Protein AF-A0A9D6SPQ6-F1 (afdb_monomer_lite)

Sequence (116 aa):
MIYLDHNATTPVLPEVLEAMMPYFTTRWGNPSSAYKFGAKVTAIPQAYLDTILPLIGEARDFLEHGETLAPIAFIGNFATQQTTPVLIDSRDEAAMDRSARAVKHAAESLAADFIF

pLDDT: mean 87.32, std 7.38, range [63.25, 96.12]

Secondary structure (DSSP, 8-state):
-----TTT--PPPHHHHHHHHHHHHT----TT-SSTTGGGS----HHHHHHHHHHHHHHHHHHHTT--PPPEEEEEETTTTEEEEEE---SSHHHHHHHHHHHHHHHHHHT-SEE-

Radius of gyration: 21.72 Å; chains: 1; bounding box: 42×28×61 Å

Structure (mmCIF, N/CA/C/O backbone):
data_AF-A0A9D6SPQ6-F1
#
_entry.id   AF-A0A9D6SPQ6-F1
#
loop_
_atom_site.group_PDB
_atom_site.id
_atom_site.type_symbol
_atom_site.label_atom_id
_atom_site.label_alt_id
_atom_site.label_comp_id
_atom_site.label_asym_id
_atom_site.label_entity_id
_atom_site.label_seq_id
_atom_site.pdbx_PDB_ins_code
_atom_site.Cartn_x
_atom_site.Cartn_y
_atom_site.Cartn_z
_atom_site.occupancy
_atom_site.B_iso_or_equiv
_atom_site.auth_seq_id
_atom_site.auth_comp_id
_atom_site.auth_asym_id
_atom_site.auth_atom_id
_atom_site.pdbx_PDB_model_num
ATOM 1 N N . MET A 1 1 ? -16.241 13.737 -11.006 1.00 75.44 1 MET A N 1
ATOM 2 C CA . MET A 1 1 ? -14.768 13.856 -11.067 1.00 75.44 1 MET A CA 1
ATOM 3 C C . MET A 1 1 ? -14.230 12.469 -11.366 1.00 75.44 1 MET A C 1
ATOM 5 O O . MET A 1 1 ? -14.713 11.536 -10.742 1.00 75.44 1 MET A O 1
ATOM 9 N N . ILE A 1 2 ? -13.335 12.316 -12.341 1.00 83.38 2 ILE A N 1
ATOM 10 C CA . ILE A 1 2 ? -12.705 11.028 -12.667 1.00 83.38 2 ILE A CA 1
ATOM 11 C C . ILE A 1 2 ? -11.256 11.129 -12.185 1.00 83.38 2 ILE A C 1
ATOM 13 O O . ILE A 1 2 ? -10.564 12.069 -12.571 1.00 83.38 2 ILE A O 1
ATOM 17 N N . TYR A 1 3 ? -10.838 10.228 -11.296 1.00 85.12 3 TYR A N 1
ATOM 18 C CA . TYR A 1 3 ? -9.481 10.179 -10.747 1.00 85.12 3 TYR A CA 1
ATOM 19 C C . TYR A 1 3 ? -8.685 9.115 -11.499 1.00 85.12 3 TYR A C 1
ATOM 21 O O . TYR A 1 3 ? -9.135 7.978 -11.585 1.00 85.12 3 TYR A O 1
ATOM 29 N N . LEU A 1 4 ? -7.546 9.497 -12.079 1.00 89.50 4 LEU A N 1
ATOM 30 C CA . LEU A 1 4 ? -6.722 8.616 -12.917 1.00 89.50 4 LEU A CA 1
ATOM 31 C C . LEU A 1 4 ? -5.284 8.466 -12.393 1.00 89.50 4 LEU A C 1
ATOM 33 O O . LEU A 1 4 ? -4.472 7.816 -13.039 1.00 89.50 4 LEU A O 1
ATOM 37 N N . ASP A 1 5 ? -4.964 9.046 -11.234 1.00 88.06 5 ASP A N 1
ATOM 38 C CA . ASP A 1 5 ? -3.600 9.091 -10.689 1.00 88.06 5 ASP A CA 1
ATOM 39 C C . ASP A 1 5 ? -3.419 8.145 -9.492 1.00 88.06 5 ASP A C 1
ATOM 41 O O . ASP A 1 5 ? -2.987 8.533 -8.410 1.00 88.06 5 ASP A O 1
ATOM 45 N N . HIS A 1 6 ? -3.769 6.870 -9.681 1.00 85.69 6 HIS A N 1
ATOM 46 C CA . HIS A 1 6 ? -3.632 5.842 -8.640 1.00 85.69 6 HIS A CA 1
ATOM 47 C C . HIS A 1 6 ? -2.176 5.547 -8.246 1.00 85.69 6 HIS A C 1
ATOM 49 O O . HIS A 1 6 ? -1.943 4.892 -7.232 1.00 85.69 6 HIS A O 1
ATOM 55 N N . ASN A 1 7 ? -1.211 6.027 -9.035 1.00 78.38 7 ASN A N 1
ATOM 56 C CA . ASN A 1 7 ? 0.210 5.891 -8.741 1.00 78.38 7 ASN A CA 1
ATOM 57 C C . ASN A 1 7 ? 0.661 6.859 -7.634 1.00 78.38 7 ASN A C 1
ATOM 59 O O . ASN A 1 7 ? 1.506 6.507 -6.817 1.00 78.38 7 ASN A O 1
ATOM 63 N N . ALA A 1 8 ? 0.087 8.067 -7.573 1.00 82.88 8 ALA A N 1
ATOM 64 C CA . ALA A 1 8 ? 0.410 9.026 -6.519 1.00 82.88 8 ALA A CA 1
ATOM 65 C C . ALA A 1 8 ? -0.236 8.655 -5.176 1.00 82.88 8 ALA A C 1
ATOM 67 O O . ALA A 1 8 ? 0.405 8.731 -4.128 1.00 82.88 8 ALA A O 1
ATOM 68 N N . THR A 1 9 ? -1.518 8.284 -5.188 1.00 83.81 9 THR A N 1
ATOM 69 C CA . THR A 1 9 ? -2.236 7.780 -4.011 1.00 83.81 9 THR A CA 1
ATOM 70 C C . THR A 1 9 ? -3.520 7.067 -4.428 1.00 83.81 9 THR A C 1
ATOM 72 O O . THR A 1 9 ? -3.980 7.182 -5.560 1.00 83.81 9 THR A O 1
ATOM 75 N N . THR A 1 10 ? -4.133 6.324 -3.510 1.00 91.25 10 THR A N 1
ATOM 76 C CA . THR A 1 10 ? -5.409 5.644 -3.744 1.00 91.25 10 THR A CA 1
ATOM 77 C C . THR A 1 10 ? -6.486 6.184 -2.800 1.00 91.25 10 THR A C 1
ATOM 79 O O . THR A 1 10 ? -6.212 6.412 -1.619 1.00 91.25 10 THR A O 1
ATOM 82 N N . PRO A 1 11 ? -7.721 6.422 -3.287 1.00 90.94 11 PRO A N 1
ATOM 83 C CA . PRO A 1 11 ? -8.828 6.782 -2.411 1.00 90.94 11 PRO A CA 1
ATOM 84 C C . PRO A 1 11 ? -9.083 5.685 -1.374 1.00 90.94 11 PRO A C 1
ATOM 86 O O . PRO A 1 11 ? -9.091 4.500 -1.706 1.00 90.94 11 PRO A O 1
ATOM 89 N N . VAL A 1 12 ? -9.333 6.082 -0.126 1.00 92.50 12 VAL A N 1
ATOM 90 C CA . VAL A 1 12 ? -9.706 5.141 0.937 1.00 92.50 12 VAL A CA 1
ATOM 91 C C . VAL A 1 12 ? -11.058 4.516 0.595 1.00 92.50 12 VAL A C 1
ATOM 93 O O . VAL A 1 12 ? -12.023 5.231 0.320 1.00 92.50 12 VAL A O 1
ATOM 96 N N . LEU A 1 13 ? -11.130 3.185 0.631 1.00 93.44 13 LEU A N 1
ATOM 97 C CA . LEU A 1 13 ? -12.387 2.464 0.448 1.00 93.44 13 LEU A CA 1
ATOM 98 C C . LEU A 1 13 ? -13.363 2.788 1.597 1.00 93.44 13 LEU A C 1
ATOM 100 O O . LEU A 1 13 ? -12.925 2.848 2.752 1.00 93.44 13 LEU A O 1
ATOM 104 N N . PRO A 1 14 ? -14.672 2.965 1.331 1.00 95.56 14 PRO A N 1
ATOM 105 C CA . PRO A 1 14 ? -15.658 3.257 2.373 1.00 95.56 14 PRO A CA 1
ATOM 106 C C . PRO A 1 14 ? -15.630 2.255 3.534 1.00 95.56 14 PRO A C 1
ATOM 108 O O . PRO A 1 14 ? -15.584 2.660 4.692 1.00 95.56 14 PRO A O 1
ATOM 111 N N . GLU A 1 15 ? -15.547 0.959 3.236 1.00 92.31 15 GLU A N 1
ATOM 112 C CA . GLU A 1 15 ? -15.462 -0.117 4.226 1.00 92.31 15 GLU A CA 1
ATOM 113 C C . GLU A 1 15 ? -14.209 -0.027 5.114 1.00 92.31 15 GLU A C 1
ATOM 115 O O . GLU A 1 15 ? -14.261 -0.342 6.304 1.00 92.31 15 GLU A O 1
ATOM 120 N N . VAL A 1 16 ? -13.088 0.462 4.571 1.00 91.12 16 VAL A N 1
ATOM 121 C CA . VAL A 1 16 ? -11.862 0.699 5.347 1.00 91.12 16 VAL A CA 1
ATOM 122 C C . VAL A 1 16 ? -12.063 1.882 6.287 1.00 91.12 16 VAL A C 1
ATOM 124 O O . VAL A 1 16 ? -11.696 1.802 7.460 1.00 91.12 16 VAL A O 1
ATOM 127 N N . LEU A 1 17 ? -12.677 2.967 5.807 1.00 95.19 17 LEU A N 1
ATOM 128 C CA . LEU A 1 17 ? -12.997 4.117 6.649 1.00 95.19 17 LEU A CA 1
ATOM 129 C C . LEU A 1 17 ? -13.913 3.704 7.809 1.00 95.19 17 LEU A C 1
ATOM 131 O O . LEU A 1 17 ? -13.599 3.999 8.962 1.00 95.19 17 LEU A O 1
ATOM 135 N N . GLU A 1 18 ? -14.997 2.981 7.524 1.00 94.06 18 GLU A N 1
ATOM 136 C CA . GLU A 1 18 ? -15.949 2.495 8.529 1.00 94.06 18 GLU A CA 1
ATOM 137 C C . GLU A 1 18 ? -15.281 1.605 9.584 1.00 94.06 18 GLU A C 1
ATOM 139 O O . GLU A 1 18 ? -15.474 1.823 10.784 1.00 94.06 18 GLU A O 1
ATOM 144 N N . ALA A 1 19 ? -14.440 0.655 9.161 1.00 88.38 19 ALA A N 1
ATOM 145 C CA . ALA A 1 19 ? -13.694 -0.214 10.070 1.00 88.38 19 ALA A CA 1
ATOM 146 C C . ALA A 1 19 ? -12.729 0.567 10.983 1.00 88.38 19 ALA A C 1
ATOM 148 O O . ALA A 1 19 ? -12.501 0.176 12.131 1.00 88.38 19 ALA A O 1
ATOM 149 N N . MET A 1 20 ? -12.187 1.690 10.499 1.00 90.94 20 MET A N 1
ATOM 150 C CA . MET A 1 20 ? -11.230 2.522 11.235 1.00 90.94 20 MET A CA 1
ATOM 151 C C . MET A 1 20 ? -11.887 3.561 12.157 1.00 90.94 20 MET A C 1
ATOM 153 O O . MET A 1 20 ? -11.270 3.975 13.143 1.00 90.94 20 MET A O 1
ATOM 157 N N . MET A 1 21 ? -13.146 3.949 11.912 1.00 94.75 21 MET A N 1
ATOM 158 C CA . MET A 1 21 ? -13.861 4.970 12.695 1.00 94.75 21 MET A CA 1
ATOM 159 C C . MET A 1 21 ? -13.806 4.785 14.222 1.00 94.75 21 MET A C 1
ATOM 161 O O . MET A 1 21 ? -13.630 5.788 14.928 1.00 94.75 21 MET A O 1
ATOM 165 N N . PRO A 1 22 ? -13.917 3.566 14.792 1.00 89.56 22 PRO A N 1
ATOM 166 C CA . PRO A 1 22 ? -13.808 3.378 16.235 1.00 89.56 22 PRO A CA 1
ATOM 167 C C . PRO A 1 22 ? -12.472 3.871 16.795 1.00 89.56 22 PRO A C 1
ATOM 169 O O . PRO A 1 22 ? -12.461 4.489 17.856 1.00 89.56 22 PRO A O 1
ATOM 172 N N . TYR A 1 23 ? -11.365 3.663 16.081 1.00 88.06 23 TYR A N 1
ATOM 173 C CA . TYR A 1 23 ? -10.021 4.053 16.517 1.00 88.06 23 TYR A CA 1
ATOM 174 C C . TYR A 1 23 ? -9.799 5.566 16.446 1.00 88.06 23 TYR A C 1
ATOM 176 O O . TYR A 1 23 ? -9.053 6.110 17.255 1.00 88.06 23 TYR A O 1
ATOM 184 N N . PHE A 1 24 ? -10.509 6.263 15.557 1.00 91.31 24 PHE A N 1
ATOM 185 C CA . PHE A 1 24 ? -10.474 7.726 15.477 1.00 91.31 24 PHE A CA 1
ATOM 186 C C . PHE A 1 24 ? -11.397 8.432 16.475 1.00 91.31 24 PHE A C 1
ATOM 188 O O . PHE A 1 24 ? -11.246 9.630 16.697 1.00 91.31 24 PHE A O 1
ATOM 195 N N . THR A 1 25 ? -12.354 7.725 17.083 1.00 91.31 25 THR A N 1
ATOM 196 C CA . THR A 1 25 ? -13.415 8.365 17.883 1.00 91.31 25 THR A CA 1
ATOM 197 C C . THR A 1 25 ? -13.492 7.861 19.317 1.00 91.31 25 THR A C 1
ATOM 199 O O . THR A 1 25 ? -13.407 8.643 20.258 1.00 91.31 25 THR A O 1
ATOM 202 N N . THR A 1 26 ? -13.650 6.554 19.518 1.00 87.69 26 THR A N 1
ATOM 203 C CA . THR A 1 26 ? -13.998 5.963 20.825 1.00 87.69 26 THR A CA 1
ATOM 204 C C . THR A 1 26 ? -12.908 5.050 21.388 1.00 87.69 26 THR A C 1
ATOM 206 O O . THR A 1 26 ? -12.912 4.751 22.582 1.00 87.69 26 THR A O 1
ATOM 209 N N . ARG A 1 27 ? -11.953 4.631 20.552 1.00 85.38 27 ARG A N 1
ATOM 210 C CA . ARG A 1 27 ? -10.850 3.702 20.847 1.00 85.38 27 ARG A CA 1
ATOM 211 C C . ARG A 1 27 ? -9.489 4.284 20.443 1.00 85.38 27 ARG A C 1
ATOM 213 O O . ARG A 1 27 ? -8.628 3.566 19.954 1.00 85.38 27 ARG A O 1
ATOM 220 N N . TRP A 1 28 ? -9.290 5.579 20.669 1.00 85.56 28 TRP A N 1
ATOM 221 C CA . TRP A 1 28 ? -8.052 6.310 20.350 1.00 85.56 28 TRP A CA 1
ATOM 222 C C . TRP A 1 28 ? -6.921 6.111 21.377 1.00 85.56 28 TRP A C 1
ATOM 224 O O . TRP A 1 28 ? -5.884 6.767 21.307 1.00 85.56 28 TRP A O 1
ATOM 234 N N . GLY A 1 29 ? -7.124 5.253 22.381 1.00 85.31 29 GLY A N 1
ATOM 235 C CA . GLY A 1 29 ? -6.150 5.022 23.444 1.00 85.31 29 GLY A CA 1
ATOM 236 C C . GLY A 1 29 ? -4.840 4.424 22.927 1.00 85.31 29 GLY A C 1
ATOM 237 O O . GLY A 1 29 ? -4.835 3.610 22.011 1.00 85.31 29 GLY A O 1
ATOM 238 N N . ASN A 1 30 ? -3.724 4.794 23.558 1.00 85.00 30 ASN A N 1
ATOM 239 C CA . ASN A 1 30 ? -2.415 4.227 23.238 1.00 85.00 30 ASN A CA 1
ATOM 240 C C . ASN A 1 30 ? -2.329 2.753 23.707 1.00 85.00 30 ASN A C 1
ATOM 242 O O . ASN A 1 30 ? -2.401 2.525 24.921 1.00 85.00 30 ASN A O 1
ATOM 246 N N . PRO A 1 31 ? -2.114 1.769 22.808 1.00 81.44 31 PRO A N 1
ATOM 247 C CA . PRO A 1 31 ? -2.009 0.353 23.170 1.00 81.44 31 PRO A CA 1
ATOM 248 C C . PRO A 1 31 ? -0.867 0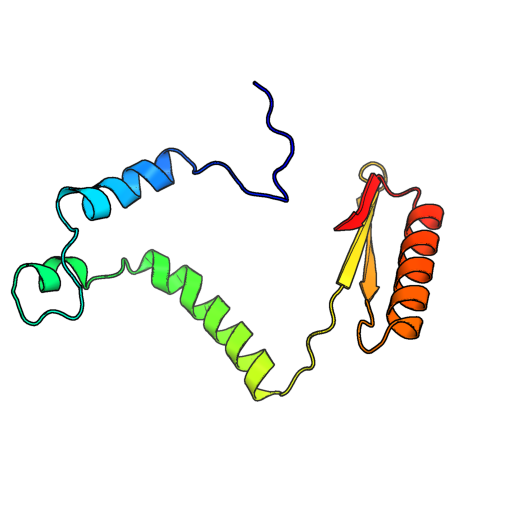.022 24.141 1.00 81.44 31 PRO A C 1
ATOM 250 O O . PRO A 1 31 ? -0.966 -0.958 24.873 1.00 81.44 31 PRO A O 1
ATOM 253 N N . SER A 1 32 ? 0.203 0.826 24.194 1.00 81.19 32 SER A N 1
ATOM 254 C CA . SER A 1 32 ? 1.321 0.607 25.129 1.00 81.19 32 SER A CA 1
ATOM 255 C C . SER A 1 32 ? 1.063 1.148 26.539 1.00 81.19 32 SER A C 1
ATOM 257 O O . SER A 1 32 ? 1.889 0.987 27.438 1.00 81.19 32 SER A O 1
ATOM 259 N N . SER A 1 33 ? -0.079 1.803 26.758 1.00 82.38 33 SER A N 1
ATOM 260 C CA . SER A 1 33 ? -0.424 2.372 28.053 1.00 82.38 33 SER A CA 1
ATOM 261 C C . SER A 1 33 ? -0.851 1.299 29.055 1.00 82.38 33 SER A C 1
ATOM 263 O O . SER A 1 33 ? -1.723 0.480 28.775 1.00 82.38 33 SER A O 1
ATOM 265 N N . ALA A 1 34 ? -0.326 1.382 30.281 1.00 77.38 34 ALA A N 1
ATOM 266 C CA . ALA A 1 34 ? -0.764 0.549 31.403 1.00 77.38 34 ALA A CA 1
ATOM 267 C C . ALA A 1 34 ? -2.199 0.869 31.884 1.00 77.38 34 ALA A C 1
ATOM 269 O O . ALA A 1 34 ? -2.771 0.128 32.686 1.00 77.38 34 ALA A O 1
ATOM 270 N N . TYR A 1 35 ? -2.802 1.973 31.426 1.00 79.38 35 TYR A N 1
ATOM 271 C CA . TYR A 1 35 ? -4.167 2.337 31.798 1.00 79.38 35 TYR A CA 1
ATOM 272 C C . TYR A 1 35 ? -5.202 1.473 31.067 1.00 79.38 35 TYR A C 1
ATOM 274 O O . TYR A 1 35 ? -5.111 1.236 29.862 1.00 79.38 35 TYR A O 1
ATOM 282 N N . LYS A 1 36 ? -6.272 1.091 31.782 1.00 74.75 36 LYS A N 1
ATOM 283 C CA . LYS A 1 36 ? -7.377 0.252 31.268 1.00 74.75 36 LYS A CA 1
ATOM 284 C C . LYS A 1 36 ? -8.014 0.767 29.970 1.00 74.75 36 LYS A C 1
ATOM 286 O O . LYS A 1 36 ? -8.640 -0.009 29.259 1.00 74.75 36 LYS A O 1
ATOM 291 N N . PHE A 1 37 ? -7.901 2.063 29.682 1.00 77.31 37 PHE A N 1
ATOM 292 C CA . PHE A 1 37 ? -8.389 2.664 28.443 1.00 77.31 37 PHE A CA 1
ATOM 293 C C . PHE A 1 37 ? -7.532 2.277 27.224 1.00 77.31 37 PHE A C 1
ATOM 295 O O . PHE A 1 37 ? -8.089 1.879 26.206 1.00 77.31 37 PHE A O 1
ATOM 302 N N . GLY A 1 38 ? -6.199 2.307 27.345 1.00 67.38 38 GLY A N 1
ATOM 303 C CA . GLY A 1 38 ? -5.278 1.864 26.289 1.00 67.38 38 GLY A CA 1
ATOM 304 C C . GLY A 1 38 ? -5.318 0.351 26.066 1.00 67.38 38 GLY A C 1
ATOM 305 O O . GLY A 1 38 ? -5.309 -0.113 24.930 1.00 67.38 38 GL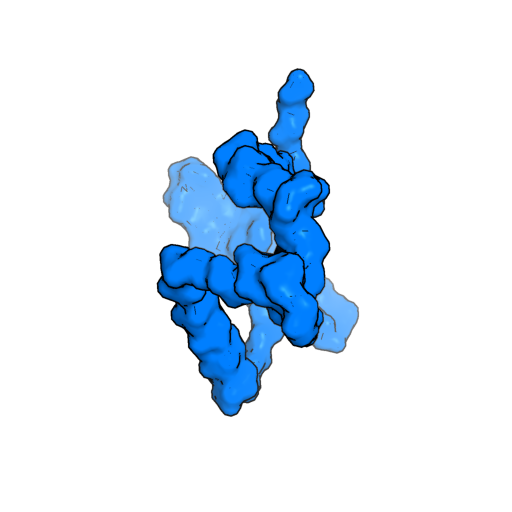Y A O 1
ATOM 306 N N . ALA A 1 39 ? -5.521 -0.418 27.141 1.00 63.25 39 ALA A N 1
ATOM 307 C CA . ALA A 1 39 ? -5.664 -1.875 27.085 1.00 63.25 39 ALA A CA 1
ATOM 308 C C . ALA A 1 39 ? -6.896 -2.371 26.296 1.00 63.25 39 ALA A C 1
ATOM 310 O O . ALA A 1 39 ? -6.982 -3.552 25.984 1.00 63.25 39 ALA A O 1
ATOM 311 N N . LYS A 1 40 ? -7.865 -1.503 25.963 1.00 64.94 40 LYS A N 1
ATOM 312 C CA . LYS A 1 40 ? -9.006 -1.859 25.094 1.00 64.94 40 LYS A CA 1
ATOM 313 C C . LYS A 1 40 ? -8.671 -1.804 23.596 1.00 64.94 40 LYS A C 1
ATOM 315 O O . LYS A 1 40 ? -9.501 -2.205 22.786 1.00 64.94 40 LYS A O 1
ATOM 320 N N . VAL A 1 41 ? -7.489 -1.299 23.236 1.00 70.12 41 VAL A N 1
ATOM 321 C CA . VAL A 1 41 ? -7.022 -1.100 21.850 1.00 70.12 41 VAL A CA 1
ATOM 322 C C . VAL A 1 41 ? -5.962 -2.144 21.455 1.00 70.12 41 VAL A C 1
ATOM 324 O O . VAL A 1 41 ? -5.537 -2.200 20.309 1.00 70.12 41 VAL A O 1
ATOM 327 N N . THR A 1 42 ? -5.538 -3.008 22.380 1.00 64.56 42 THR A N 1
ATOM 328 C CA . THR A 1 42 ? -4.392 -3.918 22.194 1.00 64.56 42 THR A CA 1
ATOM 329 C C . THR A 1 42 ? -4.675 -5.155 21.346 1.00 64.56 42 THR A C 1
ATOM 331 O O . THR A 1 42 ? -3.7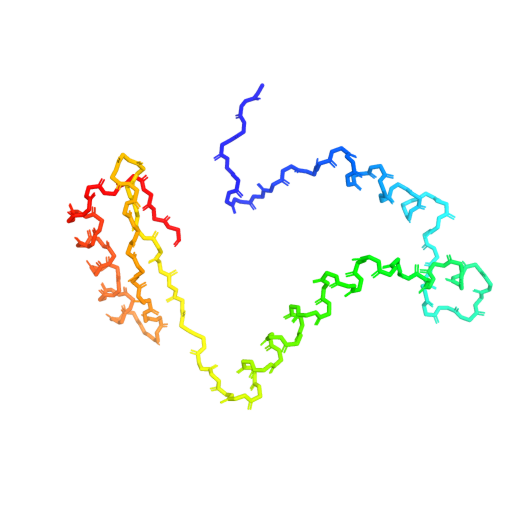34 -5.743 20.818 1.00 64.56 42 THR A O 1
ATOM 334 N N . ALA A 1 43 ? -5.933 -5.571 21.195 1.00 70.88 43 ALA A N 1
ATOM 335 C CA . ALA A 1 43 ? -6.263 -6.747 20.396 1.00 70.88 43 ALA A CA 1
ATOM 336 C C . ALA A 1 43 ? -6.349 -6.375 18.908 1.00 70.88 43 ALA A C 1
ATOM 338 O O . ALA A 1 43 ? -7.395 -5.935 18.426 1.00 70.88 43 ALA A O 1
ATOM 339 N N . ILE A 1 44 ? -5.240 -6.553 18.185 1.00 75.69 44 ILE A N 1
ATOM 340 C CA . ILE A 1 44 ? -5.241 -6.558 16.717 1.00 75.69 44 ILE A CA 1
ATOM 341 C C . ILE A 1 44 ? -6.106 -7.746 16.266 1.00 75.69 44 ILE A C 1
ATOM 343 O O . ILE A 1 44 ? -5.911 -8.850 16.783 1.00 75.69 44 ILE A O 1
ATOM 347 N N . PRO A 1 45 ? -7.074 -7.567 15.347 1.00 82.12 45 PRO A N 1
ATOM 348 C CA . PRO A 1 45 ? -7.920 -8.676 14.929 1.00 82.12 45 PRO A CA 1
ATOM 349 C C . PRO A 1 45 ? -7.090 -9.781 14.266 1.00 82.12 45 PRO A C 1
ATOM 351 O O . PRO A 1 45 ? -6.237 -9.499 13.426 1.00 82.12 45 PRO A O 1
ATOM 354 N N . GLN A 1 46 ? -7.375 -11.041 14.602 1.00 84.50 46 GLN A N 1
ATOM 355 C CA . GLN A 1 46 ? -6.598 -12.190 14.122 1.00 84.50 46 GLN A CA 1
ATOM 356 C C . GLN A 1 46 ? -6.505 -12.247 12.589 1.00 84.50 46 GLN A C 1
ATOM 358 O O . GLN A 1 46 ? -5.425 -12.469 12.059 1.00 84.50 46 GLN A O 1
ATOM 363 N N . ALA A 1 47 ? -7.585 -11.913 11.875 1.00 83.75 47 ALA A N 1
ATOM 364 C CA . ALA A 1 47 ? -7.599 -11.882 10.409 1.00 83.75 47 ALA A CA 1
ATOM 365 C C . ALA A 1 47 ? -6.531 -10.948 9.793 1.00 83.75 47 ALA A C 1
ATOM 367 O O . ALA A 1 47 ? -6.017 -11.221 8.708 1.00 83.75 47 ALA A O 1
ATOM 368 N N . TYR A 1 48 ? -6.164 -9.860 10.485 1.00 84.31 48 TYR A N 1
ATOM 369 C CA . TYR A 1 48 ? -5.082 -8.976 10.039 1.00 84.31 48 TYR A CA 1
ATOM 370 C C . TYR A 1 48 ? -3.725 -9.653 10.209 1.00 84.31 48 TYR A C 1
ATOM 372 O O . TYR A 1 48 ? -2.889 -9.586 9.311 1.00 84.31 48 TYR A O 1
ATOM 380 N N . LEU A 1 49 ? -3.511 -10.321 11.345 1.00 88.50 49 LEU A N 1
ATOM 381 C CA . LEU A 1 49 ? -2.282 -11.067 11.605 1.00 88.50 49 LEU A CA 1
ATOM 382 C C . LEU A 1 49 ? -2.116 -12.207 10.597 1.00 88.50 49 LEU A C 1
ATOM 384 O O . LEU A 1 49 ? -1.037 -12.349 10.032 1.00 88.50 49 LEU A O 1
ATOM 388 N N . ASP A 1 50 ? -3.187 -12.942 10.302 1.00 92.44 50 ASP A N 1
ATOM 389 C CA . ASP A 1 50 ? -3.173 -14.042 9.331 1.00 92.44 50 ASP A CA 1
ATOM 390 C C . ASP A 1 50 ? -2.786 -13.564 7.920 1.00 92.44 50 ASP A C 1
ATOM 392 O O . ASP A 1 50 ? -2.157 -14.302 7.166 1.00 92.44 50 ASP A O 1
ATOM 396 N N . THR A 1 51 ? -3.114 -12.314 7.575 1.00 90.31 51 THR A N 1
ATOM 397 C CA . THR A 1 51 ? -2.764 -11.708 6.281 1.00 90.31 51 THR A CA 1
ATOM 398 C C . THR A 1 51 ? -1.340 -11.143 6.269 1.00 90.31 51 THR A C 1
ATOM 400 O O . THR A 1 51 ? -0.610 -11.307 5.295 1.00 90.31 51 THR A O 1
ATOM 403 N N . ILE A 1 52 ? -0.932 -10.453 7.337 1.00 91.62 52 ILE A N 1
ATOM 404 C CA . ILE A 1 52 ? 0.307 -9.660 7.371 1.00 91.62 52 ILE A CA 1
ATOM 405 C C . ILE A 1 52 ? 1.520 -10.490 7.805 1.00 91.62 52 ILE A C 1
ATOM 407 O O . ILE A 1 52 ? 2.617 -10.275 7.290 1.00 91.62 52 ILE A O 1
ATOM 411 N N . LEU A 1 53 ? 1.359 -11.438 8.733 1.00 94.50 53 LEU A N 1
ATOM 412 C CA . LEU A 1 53 ? 2.481 -12.228 9.250 1.00 94.50 53 LEU A CA 1
ATOM 413 C C . LEU A 1 53 ? 3.205 -13.046 8.166 1.00 94.50 53 LEU A C 1
ATOM 415 O O . LEU A 1 53 ? 4.436 -13.045 8.198 1.00 94.50 53 LEU A O 1
ATOM 419 N N . PRO A 1 54 ? 2.522 -13.686 7.191 1.00 95.12 54 PRO A N 1
ATOM 420 C CA . PRO A 1 54 ? 3.208 -14.358 6.087 1.00 95.12 54 PRO A CA 1
ATOM 421 C C . PRO A 1 54 ? 4.059 -13.397 5.250 1.00 95.12 54 PRO A C 1
ATOM 423 O O . PRO A 1 54 ? 5.206 -13.705 4.951 1.00 95.12 54 PRO A O 1
ATOM 426 N N . LEU A 1 55 ? 3.540 -12.199 4.948 1.00 92.38 55 LEU A N 1
ATOM 427 C CA . LEU A 1 55 ? 4.270 -11.178 4.183 1.00 92.38 55 LEU A CA 1
ATOM 428 C C . LEU A 1 55 ? 5.521 -10.692 4.925 1.00 92.38 55 LEU A C 1
ATOM 430 O O . LEU A 1 55 ? 6.565 -10.486 4.314 1.00 92.38 55 LEU A O 1
ATOM 434 N N . ILE A 1 56 ? 5.427 -10.529 6.249 1.00 92.19 56 ILE A N 1
ATOM 435 C CA . ILE A 1 56 ? 6.585 -10.210 7.096 1.00 92.19 56 ILE A CA 1
ATOM 436 C C . ILE A 1 56 ? 7.598 -11.359 7.087 1.00 92.19 56 ILE A C 1
ATOM 438 O O . ILE A 1 56 ? 8.797 -11.096 7.091 1.00 92.19 56 ILE A O 1
ATOM 442 N N . GLY A 1 57 ? 7.129 -12.611 7.088 1.00 92.56 57 GLY A N 1
ATOM 443 C CA . GLY A 1 57 ? 7.977 -13.797 6.970 1.00 92.56 57 GLY A CA 1
ATOM 444 C C . GLY A 1 57 ? 8.819 -13.761 5.699 1.00 92.56 57 GLY A C 1
ATOM 445 O O . GLY A 1 57 ? 10.039 -13.740 5.794 1.00 92.56 57 GLY A O 1
ATOM 446 N N . GLU A 1 58 ? 8.171 -13.624 4.544 1.00 90.69 58 GLU A N 1
ATOM 447 C CA . GLU A 1 58 ? 8.848 -13.514 3.243 1.00 90.69 58 GLU A CA 1
ATOM 448 C C . GLU A 1 58 ? 9.820 -12.323 3.193 1.00 90.69 58 GLU A C 1
ATOM 450 O O . GLU A 1 58 ? 10.970 -12.451 2.776 1.00 90.69 58 GLU A O 1
ATOM 455 N N . ALA A 1 59 ? 9.399 -11.152 3.684 1.00 84.06 59 ALA A N 1
ATOM 456 C CA . ALA A 1 59 ? 10.259 -9.971 3.720 1.00 84.06 59 ALA A CA 1
ATOM 457 C C . ALA A 1 59 ? 11.501 -10.172 4.603 1.00 84.06 59 ALA A C 1
ATOM 459 O O . ALA A 1 59 ? 12.589 -9.710 4.257 1.00 84.06 59 ALA A O 1
ATOM 460 N N . ARG A 1 60 ? 11.351 -10.852 5.745 1.00 87.81 60 ARG A N 1
ATOM 461 C CA . ARG A 1 60 ? 12.474 -11.207 6.617 1.00 87.81 60 ARG A CA 1
ATOM 462 C C . ARG A 1 60 ? 13.402 -12.196 5.924 1.00 87.81 60 ARG A C 1
ATOM 464 O O . ARG A 1 60 ? 14.611 -12.000 5.995 1.00 87.81 60 ARG A O 1
ATOM 471 N N . ASP A 1 61 ? 12.858 -13.189 5.233 1.00 90.19 61 ASP A N 1
ATOM 472 C CA . ASP A 1 61 ? 13.656 -14.185 4.525 1.00 90.19 61 ASP A CA 1
ATOM 473 C C . ASP A 1 61 ? 14.540 -13.513 3.458 1.00 90.19 61 ASP A C 1
ATOM 475 O O . ASP A 1 61 ? 15.737 -13.799 3.411 1.00 90.19 61 ASP A O 1
ATOM 479 N N . PHE A 1 62 ? 14.033 -12.532 2.698 1.00 84.12 62 PHE A N 1
ATOM 480 C CA . PHE A 1 62 ? 14.868 -11.747 1.770 1.00 84.12 62 PHE A CA 1
ATOM 481 C C . PHE A 1 62 ? 16.033 -11.028 2.467 1.00 84.12 62 PHE A C 1
ATOM 483 O O . PHE A 1 62 ? 17.156 -11.011 1.955 1.00 84.12 62 PHE A O 1
ATOM 490 N N . LEU A 1 63 ? 15.785 -10.444 3.644 1.00 81.50 63 LEU A N 1
ATOM 491 C CA . LEU A 1 63 ? 16.812 -9.740 4.416 1.00 81.50 63 LEU A CA 1
ATOM 492 C C . LEU A 1 63 ? 17.861 -10.702 4.989 1.00 81.50 63 LEU A C 1
ATOM 494 O O . LEU A 1 63 ? 19.054 -10.403 4.942 1.00 81.50 63 LEU A O 1
ATOM 498 N N . GLU A 1 64 ? 17.434 -11.846 5.522 1.00 88.19 64 GLU A N 1
ATOM 499 C CA . GLU A 1 64 ? 18.316 -12.831 6.160 1.00 88.19 64 GLU A CA 1
ATOM 500 C C . GLU A 1 64 ? 19.209 -13.560 5.150 1.00 88.19 64 GLU A C 1
ATOM 502 O O . GLU A 1 64 ? 20.371 -13.838 5.451 1.00 88.19 64 GLU A O 1
ATOM 507 N N . HIS A 1 65 ? 18.717 -13.800 3.932 1.00 88.00 65 HIS A N 1
ATOM 508 C CA . HIS A 1 65 ? 19.521 -14.363 2.842 1.00 88.00 65 HIS A CA 1
ATOM 509 C C . HIS A 1 65 ? 20.471 -13.336 2.202 1.00 88.00 65 HIS A C 1
ATOM 511 O O . HIS A 1 65 ? 21.311 -13.705 1.378 1.00 88.00 65 HIS A O 1
ATOM 517 N N . GLY A 1 66 ? 20.379 -12.058 2.590 1.00 79.19 66 GLY A N 1
ATOM 518 C CA . GLY A 1 66 ? 21.198 -10.986 2.030 1.00 79.19 66 GLY A CA 1
ATOM 519 C C . GLY A 1 66 ? 20.894 -10.720 0.557 1.00 79.19 66 GLY A C 1
ATOM 520 O O . GLY A 1 66 ? 21.782 -10.285 -0.184 1.00 79.19 66 GLY A O 1
ATOM 521 N N . GLU A 1 67 ? 19.665 -11.001 0.114 1.00 75.12 67 GLU A N 1
ATOM 522 C CA . GLU A 1 67 ? 19.281 -10.753 -1.268 1.00 75.12 67 GLU A CA 1
ATOM 523 C C . GLU A 1 67 ? 19.337 -9.253 -1.566 1.00 75.12 67 GLU A C 1
ATOM 525 O O . GLU A 1 67 ? 18.790 -8.410 -0.853 1.00 75.12 67 GLU A O 1
ATOM 530 N N . THR A 1 68 ? 20.039 -8.903 -2.643 1.00 71.19 68 THR A N 1
ATOM 531 C CA . THR A 1 68 ? 20.063 -7.524 -3.123 1.00 71.19 68 THR A CA 1
ATOM 532 C C . THR A 1 68 ? 18.799 -7.290 -3.933 1.00 71.19 68 THR A C 1
ATOM 534 O O . THR A 1 68 ? 18.677 -7.788 -5.051 1.00 71.19 68 THR A O 1
ATOM 537 N N . LEU A 1 69 ? 17.864 -6.520 -3.375 1.00 73.19 69 LEU A N 1
ATOM 538 C CA . LEU A 1 69 ? 16.677 -6.089 -4.103 1.00 73.19 69 LEU A CA 1
ATOM 539 C C . LEU A 1 69 ? 17.102 -5.185 -5.263 1.00 73.19 69 LEU A C 1
ATOM 541 O O . LEU A 1 69 ? 17.697 -4.126 -5.057 1.00 73.19 69 LEU A O 1
ATOM 545 N N . ALA A 1 70 ? 16.794 -5.610 -6.484 1.00 77.50 70 ALA A N 1
ATOM 546 C CA . ALA A 1 70 ? 16.952 -4.795 -7.675 1.00 77.50 70 ALA A CA 1
ATOM 547 C C . ALA A 1 70 ? 15.578 -4.243 -8.081 1.00 77.50 70 ALA A C 1
ATOM 549 O O . ALA A 1 70 ? 14.617 -5.015 -8.142 1.00 77.50 70 ALA A O 1
ATOM 550 N N . PRO A 1 71 ? 15.451 -2.935 -8.361 1.00 84.94 71 PRO A N 1
ATOM 551 C CA . PRO A 1 71 ? 14.221 -2.405 -8.926 1.00 84.94 71 PRO A CA 1
ATOM 552 C C . PRO A 1 71 ? 13.943 -3.066 -10.283 1.00 84.94 71 PRO A C 1
ATOM 554 O O . PRO A 1 71 ? 14.863 -3.361 -11.044 1.00 84.94 71 PRO A O 1
ATOM 557 N N . ILE A 1 72 ? 12.674 -3.325 -10.587 1.00 90.06 72 ILE A N 1
ATOM 558 C CA . ILE A 1 72 ? 12.228 -3.953 -11.838 1.00 90.06 72 ILE A CA 1
ATOM 559 C C . ILE A 1 72 ? 11.153 -3.058 -12.445 1.00 90.06 72 ILE A C 1
ATOM 561 O O . ILE A 1 72 ? 10.261 -2.626 -11.724 1.00 90.06 72 ILE A O 1
ATOM 565 N N . ALA A 1 73 ? 11.231 -2.820 -13.7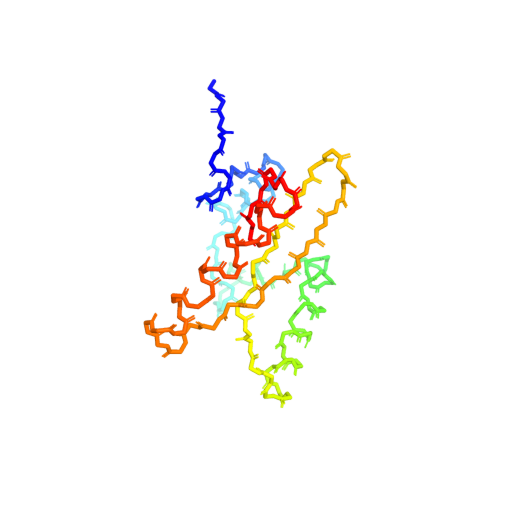54 1.00 91.56 73 ALA A N 1
ATOM 566 C CA . ALA A 1 73 ? 10.134 -2.282 -14.548 1.00 91.56 73 ALA A CA 1
ATOM 567 C C . ALA A 1 73 ? 9.400 -3.423 -15.263 1.00 91.56 73 ALA A C 1
ATOM 569 O O . ALA A 1 73 ? 10.005 -4.191 -16.011 1.00 91.56 73 ALA A O 1
ATOM 570 N N . PHE A 1 74 ? 8.095 -3.516 -15.076 1.00 92.06 74 PHE A N 1
ATOM 571 C CA . PHE A 1 74 ? 7.193 -4.397 -15.795 1.00 92.06 74 PHE A CA 1
ATOM 572 C C . PHE A 1 74 ? 6.598 -3.655 -16.980 1.00 92.06 74 PHE A C 1
ATOM 574 O O . PHE A 1 74 ? 5.860 -2.685 -16.835 1.00 92.06 74 PHE A O 1
ATOM 581 N N . ILE A 1 75 ? 6.917 -4.132 -18.172 1.00 94.56 75 ILE A N 1
ATOM 582 C CA . ILE A 1 75 ? 6.517 -3.505 -19.426 1.00 94.56 75 ILE A CA 1
ATOM 583 C C . ILE A 1 75 ? 5.520 -4.434 -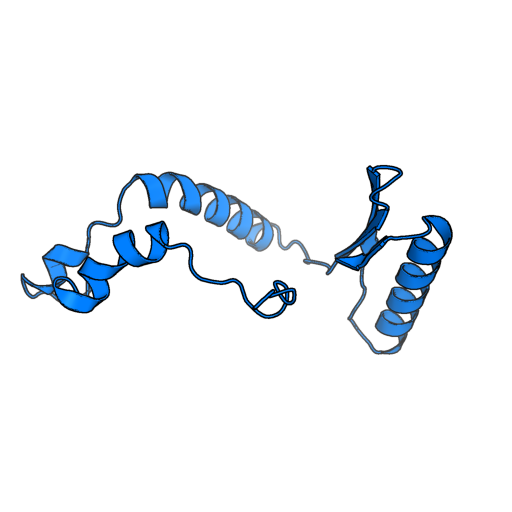20.084 1.00 94.56 75 ILE A C 1
ATOM 585 O O . ILE A 1 75 ? 5.842 -5.603 -20.307 1.00 94.56 75 ILE A O 1
ATOM 589 N N . GLY A 1 76 ? 4.324 -3.948 -20.392 1.00 92.38 76 GLY A N 1
ATOM 590 C CA . GLY A 1 76 ? 3.301 -4.826 -20.933 1.00 92.38 76 GLY A CA 1
ATOM 591 C C . GLY A 1 76 ? 2.339 -4.175 -21.900 1.00 92.38 76 GLY A C 1
ATOM 592 O O . GLY A 1 76 ? 2.255 -2.954 -22.039 1.00 92.38 76 GLY A O 1
ATOM 593 N N . ASN A 1 77 ? 1.629 -5.046 -22.601 1.00 95.38 77 ASN A N 1
ATOM 594 C CA . ASN A 1 77 ? 0.619 -4.701 -23.584 1.00 95.38 77 ASN A CA 1
ATOM 595 C C . ASN A 1 77 ? -0.689 -5.404 -23.201 1.00 95.38 77 ASN A C 1
ATOM 597 O O . ASN A 1 77 ? -0.728 -6.622 -23.001 1.00 95.38 77 ASN A O 1
ATOM 601 N N . PHE A 1 78 ? -1.766 -4.633 -23.079 1.00 91.12 78 PHE A N 1
ATOM 602 C CA . PHE A 1 78 ? -3.057 -5.148 -22.632 1.00 91.12 78 PHE A CA 1
ATOM 603 C C . PHE A 1 78 ? -3.731 -6.017 -23.693 1.00 91.12 78 PHE A C 1
ATOM 605 O O . PHE A 1 78 ? -4.424 -6.973 -23.347 1.00 91.12 78 PHE A O 1
ATOM 612 N N . ALA A 1 79 ? -3.527 -5.709 -24.976 1.00 92.31 79 ALA A N 1
ATOM 613 C CA . ALA A 1 79 ? -4.132 -6.446 -26.080 1.00 92.31 79 ALA A CA 1
ATOM 614 C C . ALA A 1 79 ? -3.523 -7.845 -26.243 1.00 92.31 79 ALA A C 1
ATOM 616 O O . ALA A 1 79 ? -4.249 -8.807 -26.489 1.00 92.31 79 ALA A O 1
ATOM 617 N N . THR A 1 80 ? -2.203 -7.971 -26.092 1.00 93.06 80 THR A N 1
ATOM 618 C CA . THR A 1 80 ? -1.494 -9.256 -26.199 1.00 93.06 80 THR A CA 1
ATOM 619 C C . THR A 1 80 ? -1.392 -9.996 -24.868 1.00 93.06 80 THR A C 1
ATOM 621 O O . THR A 1 80 ? -1.042 -11.175 -24.865 1.00 93.06 80 THR A O 1
ATOM 624 N N . GLN A 1 81 ? -1.688 -9.320 -23.749 1.00 90.69 81 GLN A N 1
ATOM 625 C CA . GLN A 1 81 ? -1.509 -9.816 -22.379 1.00 90.69 81 GLN A CA 1
ATOM 626 C C . GLN A 1 81 ? -0.064 -10.239 -22.069 1.00 90.69 81 GLN A C 1
ATOM 628 O O . GLN A 1 81 ? 0.181 -11.042 -21.168 1.00 90.69 81 GLN A O 1
ATOM 633 N N . GLN A 1 82 ? 0.906 -9.712 -22.817 1.00 91.06 82 GLN A N 1
ATOM 634 C CA . GLN A 1 82 ? 2.320 -9.965 -22.572 1.00 91.06 82 GLN A CA 1
ATOM 635 C C . GLN A 1 82 ? 2.880 -8.924 -21.609 1.00 91.06 82 GLN A C 1
ATOM 637 O O . GLN A 1 82 ? 2.663 -7.727 -21.791 1.00 91.06 82 GLN A O 1
ATOM 642 N N . THR A 1 83 ? 3.661 -9.395 -20.636 1.00 92.94 83 THR A N 1
ATOM 643 C CA . THR A 1 83 ? 4.424 -8.557 -19.706 1.00 92.94 83 THR A CA 1
ATOM 644 C C . THR A 1 83 ? 5.856 -9.068 -19.640 1.00 92.94 83 THR A C 1
ATOM 646 O O . THR A 1 83 ? 6.080 -10.262 -19.449 1.00 92.94 83 THR A O 1
ATOM 649 N N . THR A 1 84 ? 6.828 -8.171 -19.787 1.00 92.00 84 THR A N 1
ATOM 650 C CA . THR A 1 84 ? 8.257 -8.475 -19.658 1.00 92.00 84 THR A CA 1
ATOM 651 C C . THR A 1 84 ? 8.866 -7.654 -18.523 1.00 92.00 84 THR A C 1
ATOM 653 O O . THR A 1 84 ? 8.747 -6.426 -18.542 1.00 92.00 84 THR A O 1
ATOM 656 N N . PRO A 1 85 ? 9.527 -8.296 -17.543 1.00 93.50 85 PRO A N 1
ATOM 657 C CA . PRO A 1 85 ? 10.291 -7.590 -16.526 1.00 93.50 85 PRO A CA 1
ATOM 658 C C . PRO A 1 85 ? 11.652 -7.140 -17.080 1.00 93.50 85 PRO A C 1
ATOM 660 O O . PRO A 1 85 ? 12.359 -7.911 -17.730 1.00 93.50 85 PRO A O 1
ATOM 663 N N . VAL A 1 86 ? 12.048 -5.907 -16.776 1.00 92.00 86 VAL A N 1
ATOM 664 C CA . VAL A 1 86 ? 13.379 -5.353 -17.044 1.00 92.00 86 VAL A CA 1
ATOM 665 C C . VAL A 1 86 ? 13.984 -4.896 -15.724 1.00 92.00 86 VAL A C 1
ATOM 667 O O . VAL A 1 86 ? 13.450 -4.011 -15.061 1.00 92.00 86 VAL A O 1
ATOM 670 N N . LEU A 1 87 ? 15.108 -5.503 -15.340 1.00 89.56 87 LEU A N 1
ATOM 671 C CA . LEU A 1 87 ? 15.866 -5.093 -14.158 1.00 89.56 87 LEU A CA 1
ATOM 672 C C . LEU A 1 87 ? 16.443 -3.688 -14.363 1.00 89.56 87 LEU A C 1
ATOM 674 O O . LEU A 1 87 ? 17.061 -3.403 -15.391 1.00 89.56 87 LEU A O 1
ATOM 678 N N . ILE A 1 88 ? 16.263 -2.833 -13.364 1.00 89.00 88 ILE A N 1
ATOM 679 C CA . ILE A 1 88 ? 16.820 -1.488 -13.299 1.00 89.00 88 ILE A CA 1
ATOM 680 C C . ILE A 1 88 ? 18.071 -1.537 -12.427 1.00 89.00 88 ILE A C 1
ATOM 682 O O . ILE A 1 88 ? 18.040 -1.898 -11.253 1.00 89.00 88 ILE A O 1
ATOM 686 N N . ASP A 1 89 ? 19.186 -1.127 -13.011 1.00 87.75 89 ASP A N 1
ATOM 687 C CA . ASP A 1 89 ? 20.437 -0.903 -12.309 1.00 87.75 89 ASP A CA 1
ATOM 688 C C . ASP A 1 89 ? 20.584 0.592 -12.006 1.00 87.75 89 ASP A C 1
ATOM 690 O O . ASP A 1 89 ? 20.797 1.404 -12.908 1.00 87.75 89 ASP A O 1
ATOM 694 N N . SER A 1 90 ? 20.452 0.952 -10.729 1.00 85.56 90 SER A N 1
ATOM 695 C CA . SER A 1 90 ? 20.493 2.336 -10.244 1.00 85.56 90 SER A CA 1
ATOM 696 C C . SER A 1 90 ? 21.772 2.665 -9.467 1.00 85.56 90 SER A C 1
ATOM 698 O O . SER A 1 90 ? 21.768 3.563 -8.627 1.00 85.56 90 SER A O 1
ATOM 700 N N . ARG A 1 91 ? 22.860 1.917 -9.686 1.00 85.56 91 ARG A N 1
ATOM 701 C CA . ARG A 1 91 ? 24.118 2.107 -8.940 1.00 85.56 91 ARG A CA 1
ATOM 702 C C . ARG A 1 91 ? 24.832 3.420 -9.272 1.00 85.56 91 ARG A C 1
ATOM 704 O O . ARG A 1 91 ? 25.502 3.973 -8.405 1.00 85.56 91 ARG A O 1
ATOM 711 N N . ASP A 1 92 ? 24.697 3.902 -10.507 1.00 90.75 92 ASP A N 1
ATOM 712 C CA . ASP A 1 92 ? 25.266 5.162 -10.994 1.00 90.75 92 ASP A CA 1
ATOM 713 C C . ASP A 1 92 ? 24.468 5.716 -12.193 1.00 90.75 92 ASP A C 1
ATOM 715 O O . ASP A 1 92 ? 23.596 5.038 -12.744 1.00 90.75 92 ASP A O 1
ATOM 719 N N . GLU A 1 93 ? 24.759 6.954 -12.609 1.00 89.00 93 GLU A N 1
ATOM 720 C CA . GLU A 1 93 ? 24.070 7.607 -13.735 1.00 89.00 93 GLU A CA 1
ATOM 721 C C . GLU A 1 93 ? 24.189 6.811 -15.042 1.00 89.00 93 GLU A C 1
ATOM 723 O O . GLU A 1 93 ? 23.214 6.680 -15.780 1.00 89.00 93 GLU A O 1
ATOM 728 N N . ALA A 1 94 ? 25.354 6.221 -15.325 1.00 92.88 94 ALA A N 1
ATOM 729 C CA . ALA A 1 94 ? 25.562 5.460 -16.552 1.00 92.88 94 ALA A CA 1
ATOM 730 C C . ALA A 1 94 ? 24.764 4.144 -16.552 1.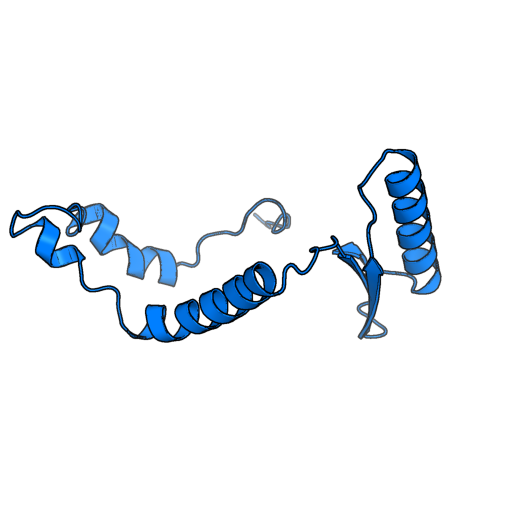00 92.88 94 ALA A C 1
ATOM 732 O O . ALA A 1 94 ? 24.307 3.691 -17.604 1.00 92.88 94 ALA A O 1
ATOM 733 N N . ALA A 1 95 ? 24.607 3.508 -15.392 1.00 89.94 95 ALA A N 1
ATOM 734 C CA . ALA A 1 95 ? 23.772 2.334 -15.183 1.00 89.94 95 ALA A CA 1
ATOM 735 C C . ALA A 1 95 ? 22.287 2.660 -15.335 1.00 89.94 95 ALA A C 1
ATOM 737 O O . ALA A 1 95 ? 21.560 1.923 -16.011 1.00 89.94 95 ALA A O 1
ATOM 738 N N . MET A 1 96 ? 21.866 3.806 -14.806 1.00 87.75 96 MET A N 1
ATOM 739 C CA . MET A 1 96 ? 20.501 4.293 -14.947 1.00 87.75 96 MET A CA 1
ATOM 740 C C . MET A 1 96 ? 20.168 4.579 -16.418 1.00 87.75 96 MET A C 1
ATOM 742 O O . MET A 1 96 ? 19.130 4.143 -16.911 1.00 87.75 96 MET A O 1
ATOM 746 N N . ASP A 1 97 ? 21.097 5.187 -17.159 1.00 92.12 97 ASP A N 1
ATOM 747 C CA . ASP A 1 97 ? 20.984 5.419 -18.602 1.00 92.12 97 ASP A CA 1
ATOM 748 C C . ASP A 1 97 ? 20.854 4.117 -19.407 1.00 92.12 97 ASP A C 1
ATOM 750 O O . ASP A 1 97 ? 20.041 4.020 -20.334 1.00 92.12 97 ASP A O 1
ATOM 754 N N . ARG A 1 98 ? 21.648 3.091 -19.067 1.00 93.19 98 ARG A N 1
ATOM 755 C CA . ARG A 1 98 ? 21.542 1.763 -19.697 1.00 93.19 98 ARG A CA 1
ATOM 756 C C . ARG A 1 98 ? 20.184 1.127 -19.412 1.00 93.19 98 ARG A C 1
ATOM 758 O O . ARG A 1 98 ? 19.560 0.610 -20.338 1.00 93.19 98 ARG A O 1
ATOM 765 N N . SER A 1 99 ? 19.720 1.214 -18.169 1.00 92.19 99 SER A N 1
ATOM 766 C CA . SER A 1 99 ? 18.419 0.691 -17.746 1.00 92.19 99 SER A CA 1
ATOM 767 C C . SER A 1 99 ? 17.273 1.397 -18.473 1.00 92.19 99 SER A C 1
ATOM 769 O O . SER A 1 99 ? 16.401 0.736 -19.029 1.00 92.19 99 SER A O 1
ATOM 771 N N . ALA A 1 100 ? 17.319 2.728 -18.589 1.00 92.94 100 ALA A N 1
ATOM 772 C CA . ALA A 1 100 ? 16.322 3.509 -19.318 1.00 92.94 100 ALA A CA 1
ATOM 773 C C . ALA A 1 100 ? 16.252 3.123 -20.806 1.00 92.94 100 ALA A C 1
ATOM 775 O O . ALA A 1 100 ? 15.163 2.984 -21.367 1.00 92.94 100 ALA A O 1
ATOM 776 N N . ARG A 1 101 ? 17.403 2.889 -21.454 1.00 95.50 101 ARG A N 1
ATOM 777 C CA . ARG A 1 101 ? 17.443 2.402 -22.845 1.00 95.50 101 ARG A CA 1
ATOM 778 C C . ARG A 1 101 ? 16.875 0.991 -22.977 1.00 95.50 101 ARG A C 1
ATOM 780 O O . ARG A 1 101 ? 16.163 0.732 -23.943 1.00 95.50 101 ARG A O 1
ATOM 787 N N . ALA A 1 102 ? 17.158 0.103 -22.024 1.00 94.31 102 ALA A N 1
ATOM 788 C CA . ALA A 1 102 ? 16.613 -1.254 -22.013 1.00 94.31 102 ALA A CA 1
ATOM 789 C C . ALA A 1 102 ? 15.085 -1.247 -21.858 1.00 94.31 102 ALA A C 1
ATOM 791 O O . ALA A 1 102 ? 14.390 -1.901 -22.634 1.00 94.31 102 ALA A O 1
ATOM 792 N N . VAL A 1 103 ? 14.564 -0.440 -20.928 1.00 94.75 103 VAL A N 1
ATOM 793 C CA . VAL A 1 103 ? 13.120 -0.241 -20.741 1.00 94.75 103 VAL A CA 1
ATOM 794 C C . VAL A 1 103 ? 12.481 0.294 -22.020 1.00 94.75 103 VAL A C 1
ATOM 796 O O . VAL A 1 103 ? 11.501 -0.269 -22.500 1.00 94.75 103 VAL A O 1
ATOM 799 N N . LYS A 1 104 ? 13.069 1.330 -22.631 1.00 94.44 104 LYS A N 1
ATOM 800 C CA . LYS A 1 104 ? 12.569 1.891 -23.891 1.00 94.44 104 LYS A CA 1
ATOM 801 C C . LYS A 1 104 ? 12.528 0.847 -25.010 1.00 94.44 104 LYS A C 1
ATOM 803 O O . LYS A 1 104 ? 11.519 0.733 -25.696 1.00 94.44 104 LYS A O 1
ATOM 808 N N . HIS A 1 105 ? 13.597 0.072 -25.178 1.00 96.12 105 HIS A N 1
ATOM 809 C CA . HIS A 1 105 ? 13.672 -0.935 -26.234 1.00 96.12 105 HIS A CA 1
ATOM 810 C C . HIS A 1 105 ? 12.636 -2.055 -26.052 1.00 96.12 105 HIS A C 1
ATOM 812 O O . HIS A 1 105 ? 12.002 -2.484 -27.018 1.00 96.12 105 HIS A O 1
ATOM 818 N N . ALA A 1 106 ? 12.428 -2.504 -24.813 1.00 93.56 106 ALA A N 1
ATOM 819 C CA . ALA A 1 106 ? 11.401 -3.488 -24.492 1.00 93.56 106 ALA A CA 1
ATOM 820 C C . ALA A 1 106 ? 9.985 -2.928 -24.715 1.00 93.56 106 ALA A C 1
ATOM 822 O O . ALA A 1 106 ? 9.142 -3.621 -25.282 1.00 93.56 106 ALA A O 1
ATOM 823 N N . ALA A 1 107 ? 9.744 -1.663 -24.357 1.00 94.62 107 ALA A N 1
ATOM 824 C CA . ALA A 1 107 ? 8.467 -0.996 -24.603 1.00 94.62 107 ALA A CA 1
ATOM 825 C C . ALA A 1 107 ? 8.154 -0.873 -26.101 1.00 94.62 107 ALA A C 1
ATOM 827 O O . ALA A 1 107 ? 7.040 -1.175 -26.521 1.00 94.62 107 ALA A O 1
ATOM 828 N N . GLU A 1 108 ? 9.142 -0.502 -26.918 1.00 96.00 108 GLU A N 1
ATOM 829 C CA . GLU A 1 108 ? 9.000 -0.451 -28.378 1.00 96.00 108 GLU A CA 1
ATOM 830 C C . GLU A 1 108 ? 8.729 -1.841 -28.970 1.00 96.00 108 GLU A C 1
ATOM 832 O O . GLU A 1 108 ? 7.847 -1.992 -29.813 1.00 96.00 108 GLU A O 1
ATOM 837 N N . SER A 1 109 ? 9.441 -2.867 -28.497 1.00 94.12 109 SER A N 1
ATOM 838 C CA . SER A 1 109 ? 9.304 -4.242 -28.998 1.00 94.12 109 SER A CA 1
ATOM 839 C C . SER A 1 109 ? 7.937 -4.858 -28.691 1.00 94.12 109 SER A C 1
ATOM 841 O O . SER A 1 109 ? 7.399 -5.598 -29.510 1.00 94.12 109 SER A O 1
ATOM 843 N N . LEU A 1 110 ? 7.371 -4.550 -27.522 1.00 92.75 110 LEU A N 1
ATOM 844 C CA . LEU A 1 110 ? 6.056 -5.037 -27.094 1.00 92.75 110 LEU A CA 1
ATOM 845 C C . LEU A 1 110 ? 4.897 -4.155 -27.565 1.00 92.75 110 LEU A C 1
ATOM 847 O O . LEU A 1 110 ? 3.747 -4.507 -27.307 1.00 92.75 110 LEU A O 1
ATOM 851 N N . ALA A 1 111 ? 5.184 -3.013 -28.204 1.00 93.75 111 ALA A N 1
ATOM 852 C CA . ALA A 1 111 ? 4.214 -1.937 -28.395 1.00 93.75 111 ALA A CA 1
ATOM 853 C C . ALA A 1 111 ? 3.452 -1.663 -27.083 1.00 93.75 111 ALA A C 1
ATOM 855 O O . ALA A 1 111 ? 2.232 -1.789 -27.022 1.00 93.75 111 ALA A O 1
ATOM 856 N N . ALA A 1 112 ? 4.202 -1.418 -26.007 1.00 91.31 112 ALA A N 1
ATOM 857 C CA . ALA A 1 112 ? 3.679 -1.427 -24.648 1.00 91.31 112 ALA A CA 1
ATOM 858 C C . ALA A 1 112 ? 2.628 -0.335 -24.407 1.00 91.31 112 ALA A C 1
ATOM 860 O O . ALA A 1 112 ? 2.798 0.815 -24.812 1.00 91.31 112 ALA A O 1
ATOM 861 N N . ASP A 1 113 ? 1.581 -0.707 -23.674 1.00 92.06 113 ASP A N 1
ATOM 862 C CA . ASP A 1 113 ? 0.541 0.201 -23.189 1.00 92.06 113 ASP A CA 1
ATOM 863 C C . ASP A 1 113 ? 0.872 0.737 -21.788 1.00 92.06 113 ASP A C 1
ATOM 865 O O . ASP A 1 113 ? 0.353 1.777 -21.377 1.00 92.06 113 ASP A O 1
ATOM 869 N N . PHE A 1 114 ? 1.727 0.029 -21.039 1.00 88.81 114 PHE A N 1
ATOM 870 C CA . PHE A 1 114 ? 2.138 0.419 -19.695 1.00 88.81 114 PHE A CA 1
ATOM 871 C C . PHE A 1 114 ? 3.584 0.028 -19.372 1.00 88.81 114 PHE A C 1
ATOM 873 O O . PHE A 1 114 ? 4.148 -0.925 -19.916 1.00 88.81 114 PHE A O 1
ATOM 880 N N . ILE A 1 115 ? 4.152 0.781 -18.432 1.00 89.25 115 ILE A N 1
ATOM 881 C CA . ILE A 1 115 ? 5.420 0.515 -17.755 1.00 89.25 115 ILE A CA 1
ATOM 882 C C . ILE A 1 115 ? 5.144 0.752 -16.264 1.00 89.25 115 ILE A C 1
ATOM 884 O O . ILE A 1 115 ? 4.702 1.847 -15.913 1.00 89.25 115 ILE A O 1
ATOM 888 N N . PHE A 1 116 ? 5.344 -0.266 -15.427 1.00 82.44 116 PHE A N 1
ATOM 889 C CA . PHE A 1 116 ? 5.124 -0.239 -13.975 1.00 82.44 116 PHE A CA 1
ATOM 890 C C . PHE A 1 116 ? 6.410 -0.563 -13.221 1.00 82.44 116 PHE A C 1
ATOM 892 O O . PHE A 1 116 ? 7.006 -1.613 -13.540 1.00 82.44 116 PHE A O 1
#

Foldseek 3Di:
DDDDPVVVHDDDDPVNCVVCVCCVPPLVACCPDPDPSNVVNVDDDVVVCVVVVVVVVVVVVCVVVVPDDFDWKWFAAPVVRDTDIQTQDPPDPVSNVVSVVVNVVVCVVRVTPDID